Protein AF-A0A7Z9VXK2-F1 (afdb_monomer_lite)

Secondary structure (DSSP, 8-state):
----GGGTTTTT-S---HHHHHHHHHHHHHHHTT--BSSSTTPPB---HHHHHHHHH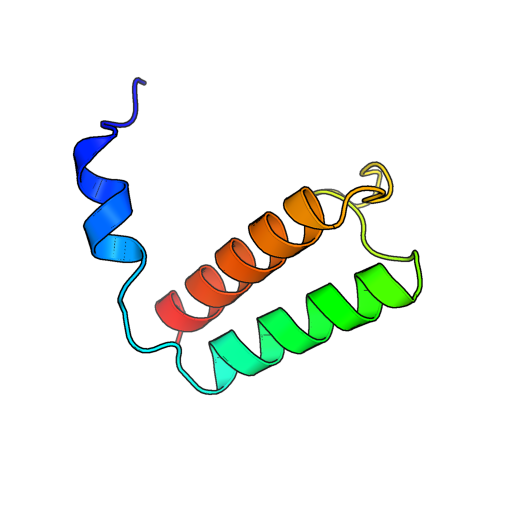HHHHHHHHT-

Radius of gyration: 13.08 Å; chains: 1; bounding box: 27×33×32 Å

Sequence (67 aa):
MTISRRNTAKQLTGSRSKKAKRKVKIVMKEFKKGTLRSGSKEGKKVTSRKRAIAIALSEGRRASRTA

Structure (mmCIF, N/CA/C/O backbone):
data_AF-A0A7Z9VXK2-F1
#
_entry.id   AF-A0A7Z9VXK2-F1
#
loop_
_atom_site.group_PDB
_atom_site.id
_atom_site.type_symbol
_atom_site.label_atom_id
_atom_site.label_alt_id
_atom_site.label_comp_id
_atom_site.label_asym_id
_atom_site.label_entity_id
_atom_site.label_seq_id
_atom_site.pdbx_PDB_ins_code
_atom_site.Cartn_x
_atom_site.Cartn_y
_atom_site.Cartn_z
_atom_site.occupancy
_atom_site.B_iso_or_equiv
_atom_site.auth_seq_id
_atom_site.auth_comp_id
_atom_site.auth_asym_id
_atom_site.auth_atom_id
_atom_site.pdbx_PDB_model_num
ATOM 1 N N . MET A 1 1 ? 9.405 27.201 -0.608 1.00 44.81 1 MET A N 1
ATOM 2 C CA . MET A 1 1 ? 9.698 25.965 -1.372 1.00 44.81 1 MET A CA 1
ATOM 3 C C . MET A 1 1 ? 8.418 25.437 -2.023 1.00 44.81 1 MET A C 1
ATOM 5 O O . MET A 1 1 ? 7.743 24.583 -1.464 1.00 44.81 1 MET A O 1
ATOM 9 N N . THR A 1 2 ? 8.038 25.966 -3.185 1.00 46.88 2 THR A N 1
ATOM 10 C CA . THR A 1 2 ? 6.882 25.498 -3.968 1.00 46.88 2 THR A CA 1
ATOM 11 C C . THR A 1 2 ? 7.378 24.559 -5.062 1.00 46.88 2 THR A C 1
ATOM 13 O O . THR A 1 2 ? 7.949 24.978 -6.064 1.00 46.88 2 THR A O 1
ATOM 16 N N . ILE A 1 3 ? 7.212 23.253 -4.856 1.00 52.03 3 ILE A N 1
ATOM 17 C CA . ILE A 1 3 ? 7.612 22.252 -5.849 1.00 52.03 3 ILE A CA 1
ATOM 18 C C . ILE A 1 3 ? 6.665 22.363 -7.052 1.00 52.03 3 ILE A C 1
ATOM 20 O O . ILE A 1 3 ? 5.462 22.120 -6.946 1.00 52.03 3 ILE A O 1
ATOM 24 N N . SER A 1 4 ? 7.227 22.759 -8.196 1.00 50.09 4 SER A N 1
ATOM 25 C CA . SER A 1 4 ? 6.544 22.903 -9.482 1.00 50.09 4 SER A CA 1
ATOM 26 C C . SER A 1 4 ? 5.797 21.621 -9.872 1.00 50.09 4 SER A C 1
ATOM 28 O O . SER A 1 4 ? 6.391 20.558 -10.064 1.00 50.09 4 SER A O 1
ATOM 30 N N . ARG A 1 5 ? 4.472 21.737 -10.043 1.00 56.12 5 ARG A N 1
ATOM 31 C CA . ARG A 1 5 ? 3.559 20.656 -10.464 1.00 56.12 5 ARG A CA 1
ATOM 32 C C . ARG A 1 5 ? 3.854 20.106 -11.869 1.00 56.12 5 ARG A C 1
ATOM 34 O O . ARG A 1 5 ? 3.276 19.095 -12.244 1.00 56.12 5 ARG A O 1
ATOM 41 N N . ARG A 1 6 ? 4.749 20.730 -12.646 1.00 53.09 6 ARG A N 1
ATOM 42 C CA . ARG A 1 6 ? 5.033 20.350 -14.042 1.00 53.09 6 ARG A CA 1
ATOM 43 C C . ARG A 1 6 ? 5.896 19.090 -14.199 1.00 53.09 6 ARG A C 1
ATOM 45 O O . ARG A 1 6 ? 5.853 18.469 -15.253 1.00 53.09 6 ARG A O 1
ATOM 52 N N . ASN A 1 7 ? 6.611 18.648 -13.158 1.00 55.78 7 ASN A N 1
ATOM 53 C CA . ASN A 1 7 ? 7.507 17.481 -13.252 1.00 55.78 7 ASN A CA 1
ATOM 54 C C . ASN A 1 7 ? 6.918 16.148 -12.747 1.00 55.78 7 ASN A C 1
ATOM 56 O O . ASN A 1 7 ? 7.575 15.109 -12.838 1.00 55.78 7 ASN A O 1
ATOM 60 N N . THR A 1 8 ? 5.691 16.129 -12.217 1.00 55.56 8 THR A N 1
ATOM 61 C CA . THR A 1 8 ? 5.071 14.911 -11.653 1.00 55.56 8 THR A CA 1
ATOM 62 C C . THR A 1 8 ? 4.646 13.905 -12.724 1.00 55.56 8 THR A C 1
ATOM 64 O O . THR A 1 8 ? 4.772 12.699 -12.501 1.00 55.56 8 THR A O 1
ATOM 67 N N . ALA A 1 9 ? 4.205 14.378 -13.895 1.00 43.81 9 ALA A N 1
ATOM 68 C CA . ALA A 1 9 ? 3.757 13.540 -15.011 1.00 43.81 9 ALA A CA 1
ATOM 69 C C . ALA A 1 9 ? 4.897 12.708 -15.626 1.00 43.81 9 ALA A C 1
ATOM 71 O O . ALA A 1 9 ? 4.732 11.512 -15.860 1.00 43.81 9 ALA A O 1
ATOM 72 N N . LYS A 1 10 ? 6.095 13.292 -15.773 1.00 46.06 10 LYS A N 1
ATOM 73 C CA . LYS A 1 10 ? 7.279 12.611 -16.333 1.00 46.06 10 LYS A CA 1
ATOM 74 C C . LYS A 1 10 ? 7.845 11.515 -15.410 1.00 46.06 10 LYS A C 1
ATOM 76 O O . LYS A 1 10 ? 8.531 10.614 -15.875 1.00 46.06 10 LYS A O 1
ATOM 81 N N . GLN A 1 11 ? 7.531 11.548 -14.107 1.00 51.16 11 GLN A N 1
ATOM 82 C CA . GLN A 1 11 ? 7.921 10.507 -13.138 1.00 51.16 11 GLN A CA 1
ATOM 83 C C . GLN A 1 11 ? 6.919 9.344 -13.014 1.00 51.16 11 GLN A C 1
ATOM 85 O O . GLN A 1 11 ? 7.224 8.342 -12.361 1.00 51.16 11 GLN A O 1
ATOM 90 N N . LEU A 1 12 ? 5.704 9.469 -13.558 1.00 51.50 12 LEU A N 1
ATOM 91 C CA . LEU A 1 12 ? 4.650 8.453 -13.423 1.00 51.50 12 LEU A CA 1
ATOM 92 C C . LEU A 1 12 ? 4.813 7.276 -14.401 1.00 51.50 12 LEU A C 1
ATOM 94 O O . LEU A 1 12 ? 4.298 6.196 -14.119 1.00 51.50 12 LEU A O 1
ATOM 98 N N . THR A 1 13 ? 5.556 7.456 -15.494 1.00 45.50 13 THR A N 1
ATOM 99 C CA . THR A 1 13 ? 5.585 6.538 -16.648 1.00 45.50 13 THR A CA 1
ATOM 100 C C . THR A 1 13 ? 6.879 5.732 -16.807 1.00 45.50 13 THR A C 1
ATOM 102 O O . THR A 1 13 ? 7.013 4.974 -17.762 1.00 45.50 13 THR A O 1
ATOM 105 N N . GLY A 1 14 ? 7.823 5.817 -15.864 1.00 52.28 14 GLY A N 1
ATOM 106 C CA . GLY A 1 14 ? 9.022 4.975 -15.885 1.00 52.28 14 GLY A CA 1
ATOM 107 C C . GLY A 1 14 ? 8.673 3.505 -15.637 1.00 52.28 14 GLY A C 1
ATOM 108 O O . GLY A 1 14 ? 8.104 3.175 -14.592 1.00 52.28 14 GLY A O 1
ATOM 109 N N . SER A 1 15 ? 9.007 2.629 -16.591 1.00 51.28 15 SER A N 1
ATOM 110 C CA . SER A 1 15 ? 8.890 1.168 -16.492 1.00 51.28 15 SER A CA 1
ATOM 111 C C . SER A 1 15 ? 9.300 0.683 -15.097 1.00 51.28 15 SER A C 1
ATOM 113 O O . SER A 1 15 ? 10.462 0.752 -14.694 1.00 51.28 15 SER A O 1
ATOM 115 N N . ARG A 1 16 ? 8.314 0.259 -14.295 1.00 64.19 16 ARG A N 1
ATOM 116 C CA . ARG A 1 16 ? 8.544 -0.122 -12.897 1.00 64.19 16 ARG A CA 1
ATOM 117 C C . ARG A 1 16 ? 9.332 -1.427 -12.868 1.00 64.19 16 ARG A C 1
ATOM 119 O O . ARG A 1 16 ? 8.772 -2.487 -13.158 1.00 64.19 16 ARG A O 1
ATOM 126 N N . SER A 1 17 ? 10.605 -1.342 -12.478 1.00 73.06 17 SER A N 1
ATOM 127 C CA . SER A 1 17 ? 11.493 -2.494 -12.295 1.00 73.06 17 SER A CA 1
ATOM 128 C C . SER A 1 17 ? 10.840 -3.590 -11.435 1.00 73.06 17 SER A C 1
ATOM 130 O O . SER A 1 17 ? 9.954 -3.322 -10.610 1.00 73.06 17 SER A O 1
ATOM 132 N N . LYS A 1 18 ? 11.285 -4.849 -11.580 1.00 83.12 18 LYS A N 1
ATOM 133 C CA . LYS A 1 18 ? 10.783 -5.980 -10.765 1.00 83.12 18 LYS A CA 1
ATOM 134 C C . LYS A 1 18 ? 10.823 -5.660 -9.256 1.00 83.12 18 LYS A C 1
ATOM 136 O O . LYS A 1 18 ? 9.894 -6.006 -8.523 1.00 83.12 18 LYS A O 1
ATOM 141 N N . LYS A 1 19 ? 11.842 -4.913 -8.807 1.00 82.94 19 LYS A N 1
ATOM 142 C CA . LYS A 1 19 ? 12.021 -4.444 -7.420 1.00 82.94 19 LYS A CA 1
ATOM 143 C C . LYS A 1 19 ? 10.915 -3.471 -6.984 1.00 82.94 19 LYS A C 1
ATOM 145 O O . LYS A 1 19 ? 10.350 -3.642 -5.901 1.00 82.94 19 LYS A O 1
ATOM 150 N N . ALA A 1 20 ? 10.536 -2.522 -7.843 1.00 84.56 20 ALA A N 1
ATOM 151 C CA . ALA A 1 20 ? 9.434 -1.595 -7.584 1.00 84.56 20 ALA A CA 1
ATOM 152 C C . ALA A 1 20 ? 8.083 -2.326 -7.475 1.00 8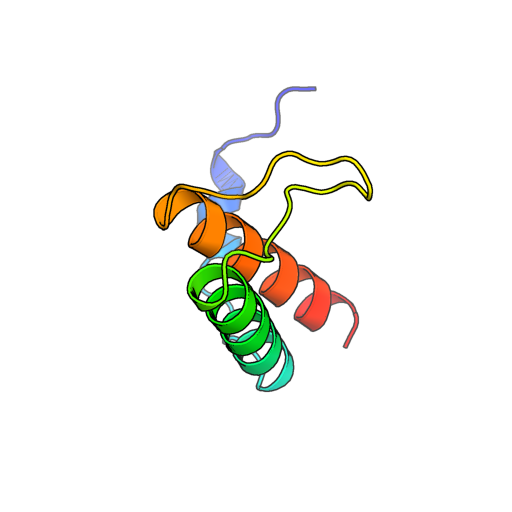4.56 20 ALA A C 1
ATOM 154 O O . ALA A 1 20 ? 7.324 -2.093 -6.531 1.00 84.56 20 ALA A O 1
ATOM 155 N N . LYS A 1 21 ? 7.802 -3.269 -8.389 1.00 85.56 21 LYS A N 1
ATOM 156 C CA . LYS A 1 21 ? 6.584 -4.104 -8.334 1.00 85.56 21 LYS A CA 1
ATOM 157 C C . LYS A 1 21 ? 6.515 -4.921 -7.038 1.00 85.56 21 LYS A C 1
ATOM 159 O O . LYS A 1 21 ? 5.458 -4.995 -6.410 1.00 85.56 21 LYS A O 1
ATOM 164 N N . ARG A 1 22 ? 7.648 -5.477 -6.591 1.00 9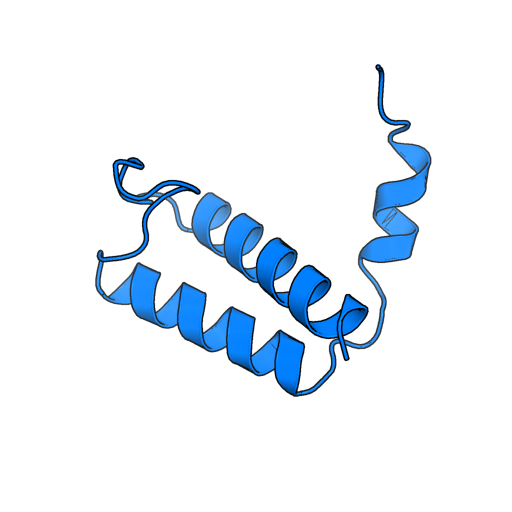0.00 22 ARG A N 1
ATOM 165 C CA . ARG A 1 22 ? 7.741 -6.225 -5.327 1.00 90.00 22 ARG A CA 1
ATOM 166 C C . ARG A 1 22 ? 7.407 -5.352 -4.117 1.00 90.00 22 ARG A C 1
ATOM 168 O O . ARG A 1 22 ? 6.623 -5.777 -3.273 1.00 90.00 22 ARG A O 1
ATOM 175 N N . LYS A 1 23 ? 7.937 -4.125 -4.050 1.00 90.12 23 LYS A N 1
ATOM 176 C CA . LYS A 1 23 ? 7.637 -3.182 -2.956 1.00 90.12 23 LYS A CA 1
ATOM 177 C C . LYS A 1 23 ? 6.164 -2.792 -2.911 1.00 90.12 23 LYS A C 1
ATOM 179 O O . LYS A 1 23 ? 5.567 -2.841 -1.840 1.00 90.12 23 LYS A O 1
ATOM 184 N N . VAL A 1 24 ? 5.554 -2.526 -4.066 1.00 90.31 24 VAL A N 1
ATOM 185 C CA . VAL A 1 24 ? 4.108 -2.262 -4.150 1.00 90.31 24 VAL A CA 1
ATOM 186 C C . VAL A 1 24 ? 3.301 -3.433 -3.582 1.00 90.31 24 VAL A C 1
ATOM 188 O O . VAL A 1 24 ? 2.399 -3.223 -2.774 1.00 90.31 24 VAL A O 1
ATOM 191 N N . LYS A 1 25 ? 3.647 -4.674 -3.952 1.00 92.94 25 LYS A N 1
ATOM 192 C CA . LYS A 1 25 ? 2.967 -5.879 -3.450 1.00 92.94 25 LYS A CA 1
ATOM 193 C C . LYS A 1 25 ? 3.082 -6.020 -1.928 1.00 92.94 25 LYS A C 1
ATOM 195 O O . LYS A 1 25 ? 2.093 -6.365 -1.287 1.00 92.94 25 LYS A O 1
ATOM 200 N N . ILE A 1 26 ? 4.257 -5.744 -1.358 1.00 93.81 26 ILE A N 1
ATOM 201 C CA . ILE A 1 26 ? 4.499 -5.817 0.093 1.00 93.81 26 ILE A CA 1
ATOM 202 C C . ILE A 1 26 ? 3.630 -4.799 0.837 1.00 93.81 26 ILE A C 1
ATOM 204 O O . ILE A 1 26 ? 2.844 -5.196 1.694 1.00 93.81 26 ILE A O 1
ATOM 208 N N . VAL A 1 27 ? 3.679 -3.524 0.438 1.00 93.75 27 VAL A N 1
ATOM 209 C CA . VAL A 1 27 ? 2.894 -2.450 1.076 1.00 93.75 27 VAL A CA 1
ATOM 210 C C . VAL A 1 27 ? 1.396 -2.753 1.022 1.00 93.75 27 VAL A C 1
ATOM 212 O O . VAL A 1 27 ? 0.681 -2.612 2.012 1.00 93.75 27 VAL A O 1
ATOM 215 N N . MET A 1 28 ? 0.903 -3.239 -0.120 1.00 94.62 28 MET A N 1
ATOM 216 C CA . MET A 1 28 ? -0.508 -3.604 -0.253 1.00 94.62 28 MET A CA 1
ATOM 217 C C . MET A 1 28 ? -0.887 -4.834 0.585 1.00 94.62 28 MET A C 1
ATOM 219 O O . MET A 1 28 ? -2.030 -4.929 1.034 1.00 94.62 28 MET A O 1
ATOM 223 N N . LYS A 1 29 ? 0.043 -5.767 0.821 1.00 95.75 29 LYS A N 1
ATOM 224 C CA . LYS A 1 29 ? -0.171 -6.916 1.715 1.00 95.75 29 LYS A CA 1
ATOM 225 C C . LYS A 1 29 ? -0.248 -6.465 3.176 1.00 95.75 29 LYS A C 1
ATOM 227 O O . LYS A 1 29 ? -1.132 -6.923 3.887 1.00 95.75 29 LYS A O 1
ATOM 232 N N . GLU A 1 30 ? 0.616 -5.550 3.604 1.00 93.88 30 GLU A N 1
ATOM 233 C CA . GLU A 1 30 ? 0.575 -4.947 4.948 1.00 93.88 30 GLU A CA 1
ATOM 234 C C . GLU A 1 30 ? -0.700 -4.131 5.175 1.00 93.88 30 GLU A C 1
ATOM 236 O O . GLU A 1 30 ? -1.301 -4.201 6.246 1.00 93.88 30 GLU A O 1
ATOM 241 N N . PHE A 1 31 ? -1.164 -3.409 4.150 1.00 94.56 31 PHE A N 1
ATOM 242 C CA . PHE A 1 31 ? -2.449 -2.715 4.206 1.00 94.56 31 PHE A CA 1
ATOM 243 C C . PHE A 1 31 ? -3.609 -3.699 4.384 1.00 94.56 31 PHE A C 1
ATOM 245 O O . PHE A 1 31 ? -4.423 -3.519 5.283 1.00 94.56 31 PHE A O 1
ATOM 252 N N . LYS A 1 32 ? -3.652 -4.780 3.588 1.00 94.19 32 LYS A N 1
ATOM 253 C CA . LYS A 1 32 ? -4.667 -5.840 3.735 1.00 94.19 32 LYS A CA 1
ATOM 254 C C . LYS A 1 32 ? -4.633 -6.517 5.110 1.00 94.19 32 LYS A C 1
ATOM 256 O O . LYS A 1 32 ? -5.664 -6.986 5.566 1.00 94.19 32 LYS A O 1
ATOM 261 N N . LYS A 1 33 ? -3.467 -6.560 5.759 1.00 94.44 33 LYS A N 1
ATOM 262 C CA . LYS A 1 33 ? -3.292 -7.072 7.126 1.00 94.44 33 LYS A CA 1
ATOM 263 C C . LYS A 1 33 ? -3.638 -6.051 8.220 1.00 94.44 33 LYS A C 1
ATOM 265 O O . LYS A 1 33 ? -3.613 -6.405 9.391 1.00 94.44 33 LYS A O 1
ATOM 270 N N . GLY A 1 34 ? -3.900 -4.787 7.877 1.00 93.31 34 GLY A N 1
ATOM 271 C CA . GLY A 1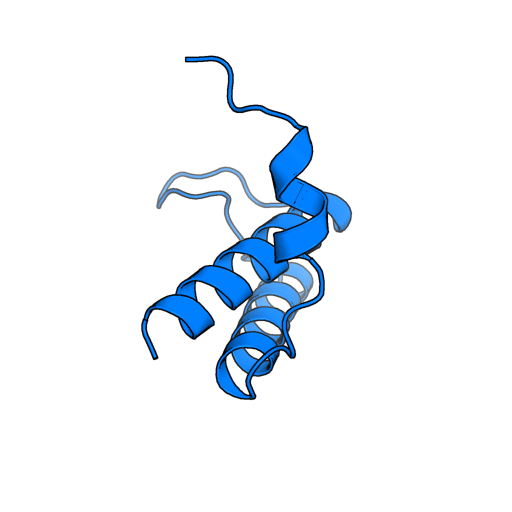 34 ? -4.161 -3.722 8.854 1.00 93.31 34 GLY A CA 1
ATOM 272 C C . GLY A 1 34 ? -2.925 -3.266 9.644 1.00 93.31 34 GLY A C 1
ATOM 273 O O . GLY A 1 34 ? -3.059 -2.597 10.671 1.00 93.31 34 GLY A O 1
ATOM 274 N N . THR A 1 35 ? -1.720 -3.614 9.181 1.00 92.75 35 THR A N 1
ATOM 275 C CA . THR A 1 35 ? -0.451 -3.304 9.864 1.00 92.75 35 THR A CA 1
ATOM 276 C C . THR A 1 35 ? 0.301 -2.130 9.242 1.00 92.75 35 THR A C 1
ATOM 278 O O . THR A 1 35 ? 1.266 -1.647 9.830 1.00 92.75 35 THR A O 1
ATOM 281 N N . LEU A 1 36 ? -0.124 -1.648 8.069 1.00 93.19 36 LEU A N 1
ATOM 282 C CA . LEU A 1 36 ? 0.530 -0.531 7.388 1.00 93.19 36 LEU A CA 1
ATOM 283 C C . LEU A 1 36 ? 0.404 0.768 8.206 1.00 93.19 36 LEU A C 1
ATOM 285 O O . LEU A 1 36 ? -0.705 1.212 8.513 1.00 93.19 36 LEU A O 1
ATOM 289 N N . ARG A 1 37 ? 1.538 1.409 8.509 1.00 91.25 37 ARG A N 1
ATOM 290 C CA . ARG A 1 37 ? 1.621 2.702 9.214 1.00 91.25 37 ARG A CA 1
ATOM 291 C C . ARG A 1 37 ? 2.154 3.807 8.308 1.00 91.25 37 ARG A C 1
ATOM 293 O O . ARG A 1 37 ? 2.886 3.553 7.352 1.00 91.25 37 ARG A O 1
ATOM 300 N N . SER A 1 38 ? 1.780 5.051 8.596 1.00 86.88 38 SER A N 1
ATOM 301 C CA . SER A 1 38 ? 2.262 6.207 7.841 1.00 86.88 38 SER A CA 1
ATOM 302 C C . SER A 1 38 ? 3.641 6.666 8.328 1.00 86.88 38 SER A C 1
ATOM 304 O O . SER A 1 38 ? 3.714 7.276 9.385 1.00 86.88 38 SER A O 1
ATOM 306 N N . GLY A 1 39 ? 4.699 6.444 7.542 1.00 76.44 39 GLY A N 1
ATOM 307 C CA . GLY A 1 39 ? 5.959 7.215 7.547 1.00 76.44 39 GLY A CA 1
ATOM 308 C C . GLY A 1 39 ? 6.858 7.186 8.797 1.00 76.44 39 GLY A C 1
ATOM 309 O O . GLY A 1 39 ? 8.044 7.463 8.663 1.00 76.44 39 GLY A O 1
ATOM 310 N N . SER A 1 40 ? 6.348 6.837 9.977 1.00 78.50 40 SER A N 1
ATOM 311 C CA . SER A 1 40 ? 7.077 6.829 11.247 1.00 78.50 40 SER A CA 1
ATOM 312 C C . SER A 1 40 ? 6.721 5.600 12.089 1.00 78.50 40 SER A C 1
ATOM 314 O O . SER A 1 40 ? 5.678 4.969 11.895 1.00 78.50 40 SER A O 1
ATOM 316 N N . LYS A 1 41 ? 7.597 5.260 13.044 1.00 74.56 41 LYS A N 1
ATOM 317 C CA . LYS A 1 41 ? 7.419 4.133 13.982 1.00 74.56 41 LYS A CA 1
ATOM 318 C C . LYS A 1 41 ? 6.119 4.283 14.797 1.00 74.56 41 LYS A C 1
ATOM 320 O O . LYS A 1 41 ? 5.372 3.323 14.981 1.00 74.56 41 LYS A O 1
ATOM 325 N N . GLU A 1 42 ? 5.777 5.520 15.148 1.00 83.06 42 GLU A N 1
ATOM 326 C CA . GLU A 1 42 ? 4.540 5.910 15.846 1.00 83.06 42 GLU A CA 1
ATOM 327 C C . GLU A 1 42 ? 3.420 6.377 14.901 1.00 83.06 42 GLU A C 1
ATOM 329 O O . GLU A 1 42 ? 2.375 6.861 15.329 1.00 83.06 42 GLU A O 1
ATOM 334 N N . GLY A 1 43 ? 3.615 6.227 13.591 1.00 82.69 43 GLY A N 1
ATOM 335 C CA . GLY A 1 43 ? 2.683 6.709 12.585 1.00 82.69 43 GLY A CA 1
ATOM 336 C C . GLY A 1 43 ? 1.299 6.076 12.704 1.00 82.69 43 GLY A C 1
ATOM 337 O O . GLY A 1 43 ? 1.154 4.889 13.013 1.00 82.69 43 GLY A O 1
ATOM 338 N N . LYS A 1 44 ? 0.267 6.865 12.386 1.00 90.06 44 LYS A N 1
ATOM 339 C CA . LYS A 1 44 ? -1.122 6.390 12.350 1.00 90.06 44 LYS A CA 1
ATOM 340 C C . LYS A 1 44 ? -1.252 5.206 11.386 1.00 90.06 44 LYS A C 1
ATOM 342 O O . LYS A 1 44 ? -0.609 5.169 10.330 1.00 90.06 44 LYS A O 1
ATOM 347 N N . LYS A 1 45 ? -2.115 4.246 11.735 1.00 92.00 45 LYS A N 1
ATOM 348 C CA . LYS A 1 45 ? -2.482 3.153 10.825 1.00 92.00 45 LYS A CA 1
ATOM 349 C C . LYS A 1 45 ? -3.113 3.736 9.562 1.00 92.00 45 LYS A C 1
ATOM 351 O O . LYS A 1 45 ? -3.912 4.672 9.616 1.00 92.00 45 LYS A O 1
ATOM 356 N N . VAL A 1 46 ? -2.744 3.186 8.414 1.00 93.44 46 VAL A N 1
ATOM 357 C CA . VAL A 1 46 ? -3.316 3.584 7.131 1.00 93.44 46 VAL A CA 1
ATOM 358 C C . VAL A 1 46 ? -4.662 2.893 6.983 1.00 93.44 46 VAL A C 1
ATOM 360 O O . VAL A 1 46 ? -4.722 1.686 6.790 1.00 93.44 46 VAL A O 1
ATOM 363 N N . THR A 1 47 ? -5.738 3.669 7.067 1.00 91.25 47 THR A N 1
ATOM 364 C CA . THR A 1 47 ? -7.115 3.170 6.941 1.00 91.25 47 THR A CA 1
ATOM 365 C C . THR A 1 47 ? -7.632 3.242 5.506 1.00 91.25 47 THR A C 1
ATOM 367 O O . THR A 1 47 ? -8.433 2.413 5.088 1.00 91.25 47 THR A O 1
ATOM 370 N N . SER A 1 48 ? -7.145 4.197 4.706 1.00 93.44 48 SER A N 1
ATOM 371 C CA . SER A 1 48 ? -7.635 4.407 3.344 1.00 93.44 48 SER A CA 1
ATOM 372 C C . SER A 1 48 ? -6.755 3.746 2.280 1.00 93.44 48 SER A C 1
ATOM 374 O O . SER A 1 48 ? -5.538 3.949 2.204 1.00 93.44 48 SER A O 1
ATOM 376 N N . ARG A 1 49 ? -7.399 3.005 1.367 1.00 92.88 49 ARG A N 1
ATOM 377 C CA . ARG A 1 49 ? -6.730 2.329 0.241 1.00 92.88 49 ARG A CA 1
ATOM 378 C C . ARG A 1 49 ? -6.006 3.311 -0.683 1.00 92.88 49 ARG A C 1
ATOM 380 O O . ARG A 1 49 ? -4.911 3.011 -1.147 1.00 92.88 49 ARG A O 1
ATOM 387 N N . LYS A 1 50 ? -6.577 4.503 -0.912 1.00 92.31 50 LYS A N 1
ATOM 388 C CA . LYS A 1 50 ? -5.939 5.576 -1.702 1.00 92.31 50 LYS A CA 1
ATOM 389 C C . LYS A 1 50 ? -4.578 5.970 -1.114 1.00 92.31 50 LYS A C 1
ATOM 391 O O . LYS A 1 50 ? -3.597 6.070 -1.848 1.00 92.31 50 LYS A O 1
ATOM 396 N N . ARG A 1 51 ? -4.491 6.121 0.213 1.00 92.38 51 ARG A N 1
ATOM 397 C CA . ARG A 1 51 ? -3.237 6.456 0.901 1.00 92.38 51 ARG A CA 1
ATOM 398 C C . ARG A 1 51 ? -2.237 5.301 0.863 1.00 92.38 51 ARG A C 1
ATOM 400 O O . ARG A 1 51 ? -1.053 5.545 0.649 1.00 92.38 51 ARG A O 1
ATOM 407 N N . ALA A 1 52 ? -2.702 4.058 0.987 1.00 92.44 52 ALA A N 1
ATOM 408 C CA . ALA A 1 52 ? -1.848 2.880 0.829 1.00 92.44 52 ALA A CA 1
ATOM 409 C C . ALA A 1 52 ? -1.222 2.802 -0.575 1.00 92.44 52 ALA A C 1
ATOM 411 O O . ALA A 1 52 ? -0.025 2.555 -0.699 1.00 92.44 52 ALA A O 1
ATOM 412 N N . ILE A 1 53 ? -1.999 3.094 -1.626 1.00 90.75 53 ILE A N 1
ATOM 413 C CA . ILE A 1 53 ? -1.501 3.146 -3.009 1.00 90.75 53 ILE A CA 1
ATOM 414 C C . ILE A 1 53 ? -0.451 4.251 -3.169 1.00 90.75 53 ILE A C 1
ATOM 416 O O . ILE A 1 53 ? 0.594 4.007 -3.769 1.00 90.75 53 ILE A O 1
ATOM 420 N N . ALA A 1 54 ? -0.678 5.437 -2.599 1.00 91.00 54 ALA A N 1
ATOM 421 C CA . ALA A 1 54 ? 0.299 6.525 -2.642 1.00 91.00 54 ALA A CA 1
ATOM 422 C C . ALA A 1 54 ? 1.636 6.127 -1.988 1.00 91.00 54 ALA A C 1
ATOM 424 O O . ALA A 1 54 ? 2.696 6.354 -2.570 1.00 91.00 54 ALA A O 1
ATOM 425 N N . ILE A 1 55 ? 1.594 5.468 -0.824 1.00 90.38 55 ILE A N 1
ATOM 426 C CA . ILE A 1 55 ? 2.800 4.959 -0.149 1.00 90.38 55 ILE A CA 1
ATOM 427 C C . ILE A 1 55 ? 3.476 3.882 -1.004 1.00 90.38 55 ILE A C 1
ATOM 429 O O . ILE A 1 55 ? 4.683 3.941 -1.228 1.00 90.38 55 ILE A O 1
ATOM 433 N N . ALA A 1 56 ? 2.703 2.939 -1.546 1.00 89.62 56 ALA A N 1
ATOM 434 C CA . ALA A 1 56 ? 3.216 1.860 -2.384 1.00 89.62 56 ALA A CA 1
ATOM 435 C C . ALA A 1 56 ? 3.942 2.386 -3.633 1.00 89.62 56 ALA A C 1
ATOM 437 O O . ALA A 1 56 ? 5.002 1.876 -4.001 1.00 89.62 56 ALA A O 1
ATOM 438 N N . LEU A 1 57 ? 3.388 3.415 -4.279 1.00 88.38 57 LEU A N 1
ATOM 439 C CA . LEU A 1 57 ? 3.998 4.057 -5.442 1.00 88.38 57 LEU A CA 1
ATOM 440 C C . LEU A 1 57 ? 5.275 4.819 -5.067 1.00 88.38 57 LEU A C 1
ATOM 442 O O . LEU A 1 57 ? 6.280 4.680 -5.767 1.00 88.38 57 LEU A O 1
ATOM 446 N N . SER A 1 58 ? 5.270 5.559 -3.957 1.00 87.25 58 SER A N 1
ATOM 447 C CA . SER A 1 58 ? 6.451 6.278 -3.459 1.00 87.25 58 SER A CA 1
ATOM 448 C C . SER A 1 58 ? 7.596 5.331 -3.085 1.00 87.25 58 SER A C 1
ATOM 450 O O . SER A 1 58 ? 8.728 5.529 -3.527 1.00 87.25 58 SER A O 1
ATOM 452 N N . GLU A 1 59 ? 7.306 4.253 -2.353 1.00 86.75 59 GLU A N 1
ATOM 453 C CA . GLU A 1 59 ? 8.289 3.221 -1.991 1.00 86.75 59 GLU A CA 1
ATOM 454 C C . GLU A 1 59 ? 8.816 2.474 -3.223 1.00 86.75 59 GLU A C 1
ATOM 456 O O . GLU A 1 59 ? 10.015 2.211 -3.340 1.00 86.75 59 GLU A O 1
ATOM 461 N N . GLY A 1 60 ? 7.940 2.194 -4.193 1.00 85.75 60 GLY A N 1
ATOM 462 C CA . GLY A 1 60 ? 8.332 1.611 -5.474 1.00 85.75 60 GLY A CA 1
ATOM 463 C C . GLY A 1 60 ? 9.339 2.477 -6.237 1.00 85.75 60 GLY A C 1
ATOM 464 O O . GLY A 1 60 ? 10.322 1.943 -6.749 1.00 85.75 60 GLY A O 1
ATOM 465 N N . ARG A 1 61 ? 9.140 3.802 -6.268 1.00 83.44 61 ARG A N 1
ATOM 466 C CA . ARG A 1 61 ? 10.071 4.749 -6.912 1.00 83.44 61 ARG A CA 1
ATOM 467 C C . ARG A 1 61 ? 11.399 4.869 -6.172 1.00 83.44 61 ARG A C 1
ATOM 469 O O . ARG A 1 61 ? 12.454 4.892 -6.801 1.00 83.44 61 ARG A O 1
ATOM 476 N N . ARG A 1 62 ? 11.379 4.930 -4.836 1.00 82.12 62 ARG A N 1
ATOM 477 C CA . ARG A 1 62 ? 12.622 4.968 -4.041 1.00 82.12 62 ARG A CA 1
ATOM 478 C C . ARG A 1 62 ? 13.471 3.732 -4.312 1.00 82.12 62 ARG A C 1
ATOM 480 O O . ARG A 1 62 ? 14.676 3.854 -4.515 1.00 82.12 62 ARG A O 1
ATOM 487 N N . ALA A 1 63 ? 12.825 2.571 -4.393 1.00 78.88 63 ALA A N 1
ATOM 488 C CA . ALA A 1 63 ? 13.487 1.305 -4.664 1.00 78.88 63 ALA A CA 1
ATOM 489 C C . ALA A 1 63 ? 14.054 1.183 -6.088 1.00 78.88 63 ALA A C 1
ATOM 491 O O . ALA A 1 63 ? 14.987 0.406 -6.274 1.00 78.88 63 ALA A O 1
ATOM 492 N N . SER A 1 64 ? 13.508 1.905 -7.076 1.00 71.06 64 SER A N 1
ATOM 493 C CA . SER A 1 64 ? 14.052 1.938 -8.441 1.00 71.06 64 SER A CA 1
ATOM 494 C C . SER A 1 64 ? 15.175 2.955 -8.623 1.00 71.06 64 SER A C 1
ATOM 496 O O . SER A 1 64 ? 16.011 2.751 -9.484 1.00 71.06 64 SER A O 1
ATOM 498 N N . ARG A 1 65 ? 15.201 4.039 -7.836 1.00 69.38 65 ARG A N 1
ATOM 499 C CA . ARG A 1 65 ? 16.260 5.067 -7.897 1.00 69.38 65 ARG A CA 1
ATOM 50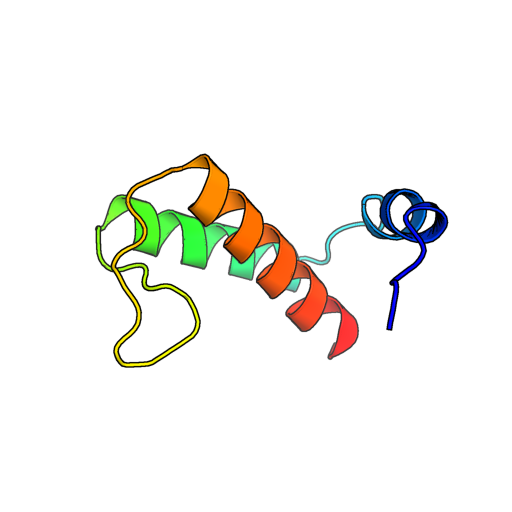0 C C . ARG A 1 65 ? 17.558 4.653 -7.189 1.00 69.38 65 ARG A C 1
ATOM 502 O O . ARG A 1 65 ? 18.587 5.275 -7.385 1.00 69.38 65 ARG A O 1
ATOM 509 N N . THR A 1 66 ? 17.477 3.654 -6.316 1.00 57.38 66 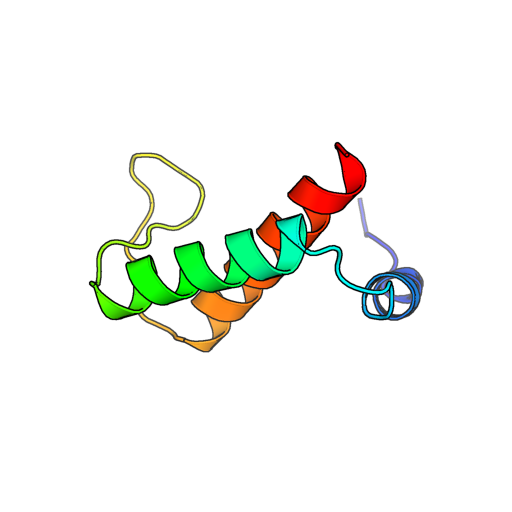THR A N 1
ATOM 510 C CA . THR A 1 66 ? 18.599 3.094 -5.537 1.00 57.38 66 THR A CA 1
ATOM 511 C C . THR A 1 66 ? 18.991 1.700 -6.038 1.00 57.38 66 THR A C 1
ATOM 513 O O . THR A 1 66 ? 19.414 0.849 -5.257 1.00 57.38 66 THR A O 1
ATOM 516 N N . ALA A 1 67 ? 18.722 1.408 -7.309 1.00 51.25 67 ALA A N 1
ATOM 517 C CA . ALA A 1 67 ? 19.054 0.149 -7.963 1.00 51.25 67 ALA A CA 1
ATOM 518 C C . ALA A 1 67 ? 19.976 0.425 -9.143 1.00 51.25 67 ALA A C 1
ATOM 520 O O . ALA A 1 67 ? 19.818 1.519 -9.731 1.00 51.25 67 ALA A O 1
#

Foldseek 3Di:
DDDDPVCPVVLPPPDQPPQLVVLLVVLVVCLVVQNRFPDDPPGDGDPDPVVSNVVSNVRSSVRVVVD

pLDDT: mean 78.12, std 17.25, range [43.81, 95.75]